Protein AF-A0A6V7KJY3-F1 (afdb_monomer_lite)

InterPro domains:
  IPR000719 Protein kinase domain [PS50011] (5-37)
  IPR011009 Protein kinase-like domain superfamily [SSF56112] (2-37)
  IPR017441 Protein kinase, ATP binding site [PS00107] (11-34)
  IPR045216 Casein Kinase 2, subunit alpha [PTHR24054] (1-37)

Organism: NCBI:txid1563983

Foldseek 3Di:
DDDQKAFDAWPDDDPFWTKTWIAGPVPRDIDIDIGGD

pLDDT: mean 93.57, std 9.63, range [53.59, 98.19]

Radius of gyration: 10.35 Å; chains: 1; bounding box: 14×24×30 Å

Secondary structure (DSSP, 8-state):
---SEEEEEEEEE-SSEEEEEEEETTT--EEEEEEE-

Structure (mmCIF, N/CA/C/O backbone):
data_AF-A0A6V7KJY3-F1
#
_entry.id   AF-A0A6V7KJY3-F1
#
loop_
_atom_site.group_PDB
_atom_site.id
_atom_site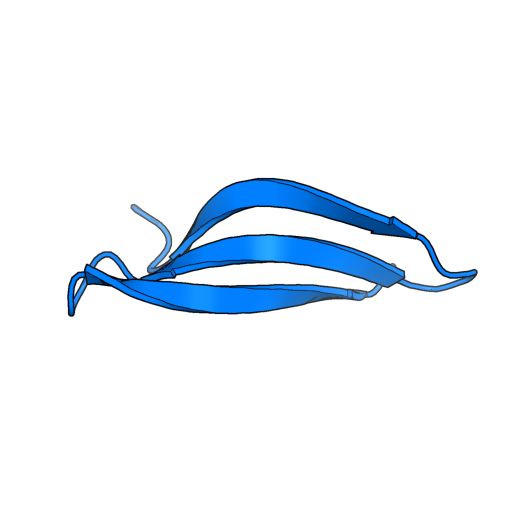.type_symbol
_atom_site.label_atom_id
_atom_site.label_alt_id
_atom_site.label_comp_id
_atom_site.label_asym_id
_atom_site.label_entity_id
_atom_site.label_seq_id
_atom_site.pdbx_PDB_ins_code
_atom_site.Cartn_x
_atom_site.Cartn_y
_atom_site.Cartn_z
_atom_site.occupancy
_atom_site.B_iso_or_equiv
_atom_site.auth_seq_id
_atom_site.auth_comp_id
_atom_site.auth_asym_id
_atom_site.auth_atom_id
_atom_site.pdbx_PDB_model_num
ATOM 1 N N . GLN A 1 1 ? -6.742 -15.349 4.225 1.00 53.59 1 GLN A N 1
ATOM 2 C CA . GLN A 1 1 ? -5.740 -14.724 5.109 1.00 53.59 1 GLN A CA 1
ATOM 3 C C . GLN A 1 1 ? -5.995 -13.226 5.036 1.00 53.59 1 GLN A C 1
ATOM 5 O O . GLN A 1 1 ? -6.212 -12.756 3.929 1.00 53.59 1 GLN A O 1
ATOM 10 N N . GLN A 1 2 ? -6.158 -12.529 6.163 1.00 58.41 2 GLN A N 1
ATOM 11 C CA . GLN A 1 2 ? -6.310 -11.067 6.147 1.00 58.41 2 GLN A CA 1
ATOM 12 C C . GLN A 1 2 ? -4.924 -10.450 5.953 1.00 58.41 2 GLN A C 1
ATOM 14 O O . GLN A 1 2 ? -3.997 -10.853 6.649 1.00 58.41 2 GLN A O 1
ATOM 19 N N . ASP A 1 3 ? -4.795 -9.531 4.998 1.00 79.81 3 ASP A N 1
ATOM 20 C CA . ASP A 1 3 ? -3.572 -8.754 4.808 1.00 79.81 3 ASP A CA 1
ATOM 21 C C . ASP A 1 3 ? -3.429 -7.734 5.949 1.00 79.81 3 ASP A C 1
ATOM 23 O O . ASP A 1 3 ? -4.415 -7.121 6.363 1.00 79.81 3 ASP A O 1
ATOM 27 N N . ASP A 1 4 ? -2.201 -7.521 6.430 1.00 91.88 4 ASP A N 1
ATOM 28 C CA . ASP A 1 4 ? -1.891 -6.664 7.592 1.00 91.88 4 ASP A CA 1
ATOM 29 C C . ASP A 1 4 ? -2.219 -5.168 7.383 1.00 91.88 4 ASP A C 1
ATOM 31 O O . ASP A 1 4 ? -2.118 -4.355 8.306 1.00 91.88 4 ASP A O 1
ATOM 35 N N . TYR A 1 5 ? -2.630 -4.783 6.172 1.00 94.75 5 TYR A N 1
ATOM 36 C CA . TYR A 1 5 ? -2.922 -3.405 5.796 1.00 94.75 5 TYR A CA 1
ATOM 37 C C . TYR A 1 5 ? -4.242 -3.307 5.034 1.00 94.75 5 TYR A C 1
ATOM 39 O O . TYR A 1 5 ? -4.445 -3.967 4.016 1.00 94.75 5 TYR A O 1
ATOM 47 N N . GLN A 1 6 ? -5.117 -2.409 5.479 1.00 95.25 6 GLN A N 1
ATOM 48 C CA . GLN A 1 6 ? -6.350 -2.060 4.778 1.00 95.25 6 GLN A CA 1
ATOM 49 C C . GLN A 1 6 ? -6.171 -0.761 3.996 1.00 95.25 6 GLN A C 1
ATOM 51 O O . GLN A 1 6 ? -5.882 0.284 4.580 1.00 95.25 6 GLN A O 1
ATOM 56 N N . LEU A 1 7 ? -6.361 -0.808 2.675 1.00 95.44 7 LEU A N 1
ATOM 57 C CA . LEU A 1 7 ? -6.301 0.381 1.822 1.00 95.44 7 LEU A CA 1
ATOM 58 C C . LEU A 1 7 ? -7.537 1.262 2.046 1.00 95.44 7 LEU A C 1
ATOM 60 O O . LEU A 1 7 ? -8.667 0.789 1.966 1.00 95.44 7 LEU A O 1
ATOM 64 N N . VAL A 1 8 ? -7.318 2.556 2.275 1.00 96.31 8 VAL A N 1
ATOM 65 C CA . VAL A 1 8 ? -8.375 3.547 2.526 1.00 96.31 8 VAL A CA 1
ATOM 66 C C . VAL A 1 8 ? -8.717 4.301 1.247 1.00 96.31 8 VAL A C 1
ATOM 68 O O . VAL A 1 8 ? -9.856 4.295 0.789 1.00 96.31 8 VAL A O 1
ATOM 71 N N . ARG A 1 9 ? -7.729 4.980 0.657 1.00 97.19 9 ARG A N 1
ATOM 72 C CA . ARG A 1 9 ? -7.910 5.752 -0.580 1.00 97.19 9 ARG A CA 1
ATOM 73 C C .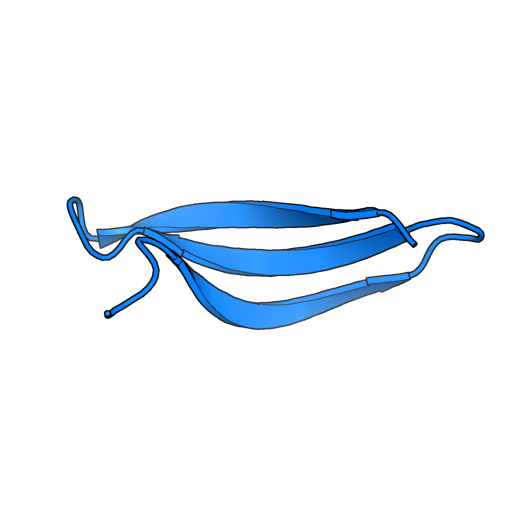 ARG A 1 9 ? -6.610 5.901 -1.345 1.00 97.19 9 ARG A C 1
ATOM 75 O O . ARG A 1 9 ? -5.520 5.875 -0.778 1.00 97.19 9 ARG A O 1
ATOM 82 N N . LYS A 1 10 ? -6.734 6.120 -2.649 1.00 97.38 10 LYS A N 1
ATOM 83 C CA . LYS A 1 10 ? -5.603 6.409 -3.526 1.00 97.38 10 LYS A CA 1
ATOM 84 C C . LYS A 1 10 ? -5.104 7.835 -3.300 1.00 97.38 10 LYS A C 1
ATOM 86 O O . LYS A 1 10 ? -5.885 8.780 -3.361 1.00 97.38 10 LYS A O 1
ATOM 91 N N . LEU A 1 11 ? -3.802 7.972 -3.077 1.00 97.88 11 LEU A N 1
ATOM 92 C CA . LEU A 1 11 ? -3.118 9.260 -2.944 1.00 97.88 11 LEU A CA 1
ATOM 93 C C . LEU A 1 11 ? -2.507 9.710 -4.271 1.00 97.88 11 LEU A C 1
ATOM 95 O O . LEU A 1 11 ? -2.464 10.900 -4.562 1.00 97.88 11 LEU A O 1
ATOM 99 N N . GLY A 1 12 ? -2.048 8.767 -5.097 1.00 97.94 12 GLY A N 1
ATOM 100 C CA . GLY A 1 12 ? -1.427 9.111 -6.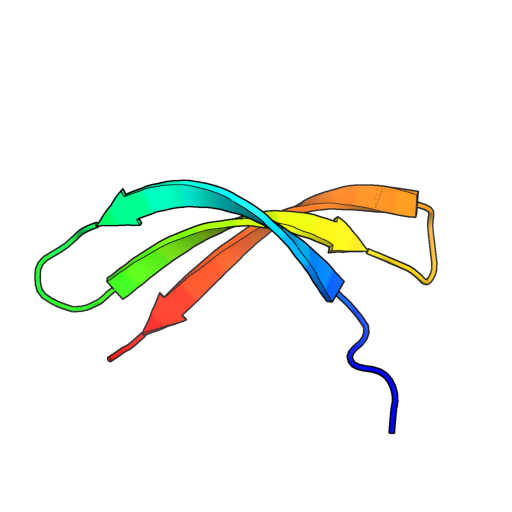368 1.00 97.94 12 GLY A CA 1
ATOM 101 C C . GLY A 1 12 ? -1.065 7.916 -7.237 1.00 97.94 12 GLY A C 1
ATOM 102 O O . GLY A 1 12 ? -1.192 6.752 -6.852 1.00 97.94 12 GLY A O 1
ATOM 103 N N . ARG A 1 13 ? -0.607 8.225 -8.451 1.00 97.56 13 ARG A N 1
ATOM 104 C CA . ARG A 1 13 ? -0.113 7.255 -9.430 1.00 97.56 13 ARG A CA 1
ATOM 105 C C . ARG A 1 13 ? 1.164 7.785 -10.072 1.00 97.56 13 ARG A C 1
ATOM 107 O O . ARG A 1 13 ? 1.174 8.889 -10.603 1.00 97.56 13 ARG A O 1
ATOM 114 N N . GLY A 1 14 ? 2.204 6.961 -10.077 1.00 96.12 14 GLY A N 1
ATOM 115 C CA . GLY A 1 14 ? 3.401 7.133 -10.894 1.00 96.12 14 GLY A CA 1
ATOM 116 C C . GLY A 1 14 ? 3.417 6.185 -12.097 1.00 96.12 14 GLY A C 1
ATOM 117 O O . GLY A 1 14 ? 2.527 5.350 -12.276 1.00 96.12 14 GLY A O 1
ATOM 118 N N . LYS A 1 15 ? 4.471 6.281 -12.919 1.00 97.25 15 LYS A N 1
ATOM 119 C CA . LYS A 1 15 ? 4.675 5.402 -14.088 1.00 97.25 15 LYS A CA 1
ATOM 120 C C . LYS A 1 15 ? 4.703 3.915 -13.700 1.00 97.25 15 LYS A C 1
ATOM 122 O O . LYS A 1 15 ? 4.076 3.104 -14.373 1.00 97.25 15 LYS A O 1
ATOM 127 N N . TYR A 1 16 ? 5.362 3.600 -12.583 1.00 97.38 16 TYR A N 1
ATOM 128 C CA . TYR A 1 16 ? 5.618 2.233 -12.106 1.00 97.38 16 TYR A CA 1
ATOM 129 C C . TYR A 1 16 ? 5.007 1.924 -10.738 1.00 97.38 16 TYR A C 1
ATOM 131 O O . TYR A 1 16 ? 5.324 0.903 -10.145 1.00 97.38 16 TYR A O 1
ATOM 139 N N . SER A 1 17 ? 4.200 2.827 -10.176 1.00 97.25 17 SER A N 1
ATOM 140 C CA . SER A 1 17 ? 3.632 2.583 -8.850 1.00 97.25 17 SER A CA 1
ATOM 141 C C . SER A 1 17 ? 2.314 3.296 -8.618 1.00 97.25 17 SER A C 1
ATOM 143 O O . SER A 1 17 ? 2.015 4.304 -9.260 1.00 97.25 17 SER A O 1
ATOM 145 N N . GLU A 1 18 ? 1.546 2.777 -7.674 1.00 97.81 18 GLU A N 1
ATOM 146 C CA . GLU A 1 18 ? 0.336 3.389 -7.144 1.00 97.81 18 GLU A CA 1
ATOM 147 C C . GLU A 1 18 ? 0.488 3.541 -5.636 1.00 97.81 18 GLU A C 1
ATOM 149 O O . GLU A 1 18 ? 1.013 2.657 -4.96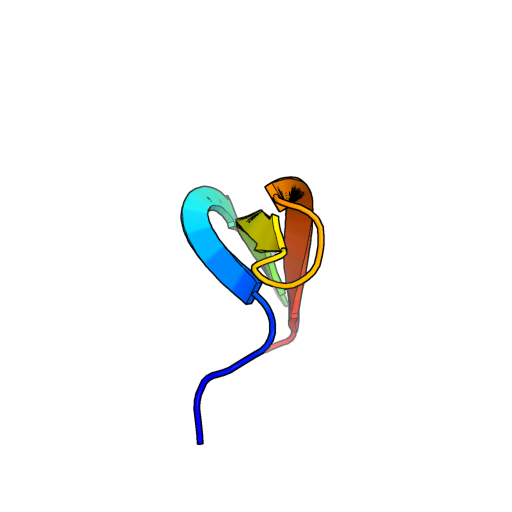1 1.00 97.81 18 GLU A O 1
ATOM 154 N N . VAL A 1 19 ? 0.099 4.704 -5.123 1.00 97.88 19 VAL A N 1
ATOM 155 C CA . VAL A 1 19 ? 0.305 5.072 -3.722 1.00 97.88 19 VAL A CA 1
ATOM 156 C C . VAL A 1 19 ? -1.053 5.244 -3.061 1.00 97.88 19 VAL A C 1
ATOM 158 O O . VAL A 1 19 ? -1.917 5.946 -3.596 1.00 97.88 19 VAL A O 1
ATOM 161 N N . PHE A 1 20 ? -1.227 4.624 -1.899 1.00 98.19 20 PHE A N 1
ATOM 162 C CA . PHE A 1 20 ? -2.475 4.584 -1.145 1.00 98.19 20 PHE A CA 1
ATOM 163 C C . PHE A 1 20 ? -2.248 4.983 0.315 1.00 98.19 20 PHE A C 1
ATOM 165 O O . PHE A 1 20 ? -1.216 4.655 0.896 1.00 98.19 20 PHE A O 1
ATOM 172 N N . GLU A 1 21 ? -3.224 5.668 0.909 1.00 97.75 21 GLU A N 1
ATOM 173 C CA . GLU A 1 21 ? -3.373 5.745 2.367 1.00 97.75 21 GLU A CA 1
ATOM 174 C C . GLU A 1 21 ? -3.936 4.403 2.833 1.00 97.75 21 GLU A C 1
ATOM 176 O O . GLU A 1 21 ? -4.866 3.880 2.213 1.00 97.75 21 GLU A O 1
ATOM 181 N N . ALA A 1 22 ? -3.379 3.853 3.905 1.00 97.50 22 ALA A N 1
ATOM 182 C CA . ALA A 1 22 ? -3.795 2.591 4.490 1.00 97.50 22 ALA A CA 1
ATOM 183 C C . ALA A 1 22 ? -3.809 2.669 6.024 1.00 97.50 22 ALA A C 1
ATOM 185 O O . ALA A 1 22 ? -3.238 3.586 6.618 1.00 97.50 22 ALA A O 1
ATOM 186 N N . ILE A 1 23 ? -4.467 1.698 6.653 1.00 97.06 23 ILE A N 1
ATOM 187 C CA . ILE A 1 23 ? -4.426 1.460 8.098 1.00 97.06 23 ILE A CA 1
ATOM 188 C C . ILE A 1 23 ? -3.778 0.100 8.332 1.00 97.06 23 ILE A C 1
ATOM 190 O O . ILE A 1 23 ? -4.199 -0.893 7.737 1.00 97.06 23 ILE A O 1
ATOM 194 N N . ASN A 1 24 ? -2.771 0.050 9.198 1.00 96.06 24 ASN A N 1
ATOM 195 C CA . ASN A 1 24 ? -2.231 -1.207 9.696 1.00 96.06 24 ASN A CA 1
ATOM 196 C C . ASN A 1 24 ? -3.209 -1.796 10.726 1.00 96.06 24 ASN A C 1
ATOM 198 O O . ASN A 1 24 ? -3.480 -1.174 11.751 1.00 96.06 24 ASN A O 1
ATOM 202 N N . ILE A 1 25 ? -3.740 -2.992 10.464 1.00 94.19 25 ILE A N 1
ATOM 203 C CA . ILE A 1 25 ? -4.772 -3.607 11.320 1.00 94.19 25 ILE A CA 1
ATOM 204 C C . ILE A 1 25 ? -4.227 -4.114 12.659 1.00 94.19 25 ILE A C 1
ATOM 206 O O . ILE A 1 25 ? -4.999 -4.354 13.583 1.00 94.19 25 ILE A O 1
ATOM 210 N N . THR A 1 26 ? -2.908 -4.279 12.783 1.00 94.56 26 THR A N 1
ATOM 211 C CA . THR A 1 26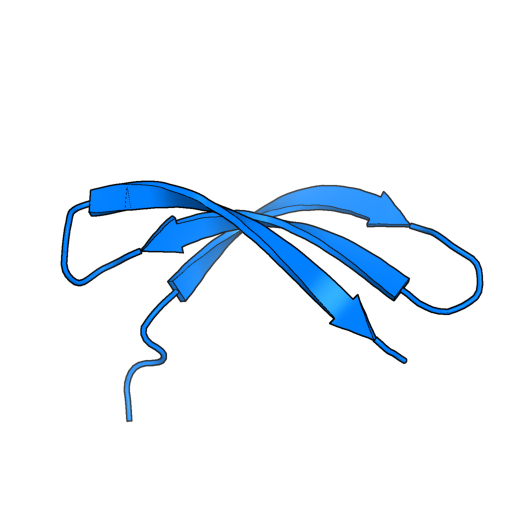 ? -2.279 -4.789 14.010 1.00 94.56 26 THR A CA 1
ATOM 212 C C . THR A 1 26 ? -2.147 -3.713 15.085 1.00 94.56 26 THR A C 1
ATOM 214 O O . THR A 1 26 ? -2.238 -4.018 16.271 1.00 94.56 26 THR A O 1
ATOM 217 N N . ASN A 1 27 ? -1.960 -2.453 14.684 1.00 95.06 27 ASN A N 1
ATOM 218 C CA . ASN A 1 27 ? -1.715 -1.336 15.597 1.00 95.06 27 ASN A CA 1
ATOM 219 C C . ASN A 1 27 ? -2.635 -0.121 15.361 1.00 95.06 27 ASN A C 1
ATOM 221 O O . ASN A 1 27 ? -2.531 0.868 16.081 1.00 95.06 27 ASN A O 1
ATOM 225 N N . ASN A 1 28 ? -3.558 -0.201 14.396 1.00 94.19 28 ASN A N 1
ATOM 226 C CA . ASN A 1 28 ? -4.475 0.867 13.985 1.00 94.19 28 ASN A CA 1
ATOM 227 C C . ASN A 1 28 ? -3.792 2.179 13.561 1.00 94.19 28 ASN A C 1
ATOM 229 O O . ASN A 1 28 ? -4.405 3.249 13.602 1.00 94.19 28 ASN A O 1
ATOM 233 N N . GLU A 1 29 ? -2.540 2.123 13.114 1.00 97.31 29 GLU A N 1
ATOM 234 C CA . GLU A 1 29 ? -1.826 3.309 12.653 1.00 97.31 29 GLU A CA 1
ATOM 235 C C . GLU A 1 29 ? -2.048 3.575 11.164 1.00 97.31 29 GLU A C 1
ATOM 237 O O . GLU A 1 29 ? -2.135 2.663 10.335 1.00 97.31 29 GLU A O 1
ATOM 242 N N . LYS A 1 30 ? -2.093 4.864 10.815 1.00 96.81 30 LYS A N 1
ATOM 243 C CA . LYS A 1 30 ? -2.109 5.315 9.424 1.00 96.81 30 LYS A CA 1
ATOM 244 C C . LYS A 1 30 ? -0.735 5.137 8.798 1.00 96.81 30 LYS A C 1
ATOM 246 O O . LYS A 1 30 ? 0.260 5.630 9.321 1.00 96.81 30 LYS A O 1
ATOM 251 N N . CYS A 1 31 ? -0.698 4.520 7.628 1.00 96.94 31 CYS A N 1
ATOM 252 C CA . CYS A 1 31 ? 0.513 4.347 6.843 1.00 96.94 31 CYS A CA 1
ATOM 253 C C . CYS A 1 31 ? 0.258 4.626 5.355 1.00 96.94 31 CYS A C 1
ATOM 255 O O . CYS A 1 31 ? -0.874 4.830 4.909 1.00 96.94 31 CYS A O 1
ATOM 257 N N . VAL A 1 32 ? 1.341 4.669 4.579 1.00 97.50 32 VAL A N 1
ATOM 258 C CA . VAL A 1 32 ? 1.292 4.843 3.125 1.00 97.50 32 VAL A CA 1
ATOM 259 C C . VAL A 1 32 ? 1.827 3.583 2.463 1.00 97.50 32 VAL A C 1
ATOM 261 O O . VAL A 1 32 ? 2.959 3.178 2.717 1.00 97.50 32 VAL A O 1
ATOM 264 N N . VAL A 1 33 ? 1.026 2.986 1.583 1.00 96.69 33 VAL A N 1
ATOM 265 C CA . VAL A 1 33 ? 1.388 1.779 0.833 1.00 96.69 33 VAL A CA 1
ATOM 266 C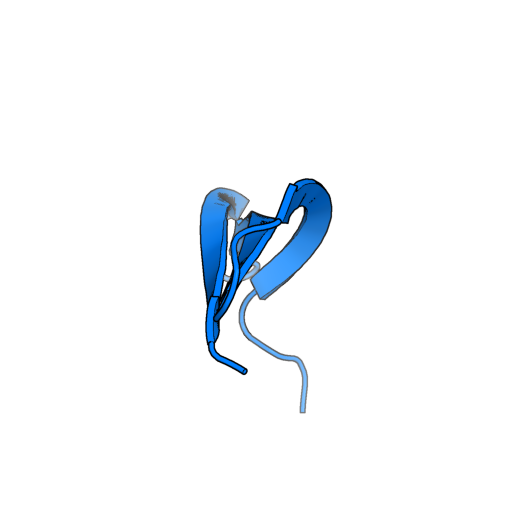 C . VAL A 1 33 ? 1.723 2.163 -0.604 1.00 96.69 33 VAL A C 1
ATOM 268 O O . VAL A 1 33 ? 0.924 2.803 -1.289 1.00 96.69 33 VAL A O 1
ATOM 271 N N . LYS A 1 34 ? 2.910 1.759 -1.071 1.00 96.81 34 LYS A N 1
ATOM 272 C CA . LYS A 1 34 ? 3.354 1.920 -2.460 1.00 96.81 34 LYS A CA 1
ATOM 273 C C . LYS A 1 34 ? 3.350 0.564 -3.151 1.00 96.81 34 LYS A C 1
ATOM 275 O O . LYS A 1 34 ? 4.218 -0.265 -2.902 1.00 96.81 34 LYS A O 1
ATOM 280 N N . ILE A 1 35 ? 2.394 0.368 -4.047 1.00 95.88 35 ILE A N 1
ATOM 281 C CA . ILE A 1 35 ? 2.299 -0.829 -4.880 1.00 95.88 35 ILE A CA 1
ATOM 282 C C . ILE A 1 35 ? 3.146 -0.589 -6.125 1.00 95.88 35 ILE A C 1
ATOM 284 O O . ILE A 1 35 ? 2.922 0.391 -6.839 1.00 95.88 35 ILE A O 1
ATOM 288 N N . LEU A 1 36 ? 4.137 -1.443 -6.366 1.00 96.62 36 LEU A N 1
ATOM 289 C CA . LEU A 1 36 ? 4.923 -1.437 -7.600 1.00 96.62 36 LEU A CA 1
ATOM 290 C C . LEU A 1 36 ? 4.183 -2.249 -8.671 1.00 96.62 36 LEU A C 1
ATOM 292 O O . LEU A 1 36 ? 3.572 -3.266 -8.350 1.00 96.62 36 LEU A O 1
ATOM 296 N N . LYS A 1 37 ? 4.203 -1.761 -9.913 1.00 85.88 37 LYS A N 1
ATOM 297 C CA . LYS A 1 37 ? 3.671 -2.478 -11.078 1.00 85.88 37 LYS A CA 1
ATOM 298 C C . LYS A 1 37 ? 4.652 -3.510 -11.604 1.00 85.88 37 LYS A C 1
ATOM 300 O O . LYS A 1 37 ? 5.868 -3.226 -11.519 1.00 85.88 37 LYS A O 1
#

Sequence (37 aa):
QQDDYQLVRKLGRGKYSEVFEAINITNNEKCVVKILK